Protein AF-A0A926YWN9-F1 (afdb_monomer_lite)

Secondary structure (DSSP, 8-state):
---SS-TTS--HHHHHHHHTTS-SS--S---EEHHHHHHHHHHHHHHHHTTS-GGG-----HHHHHHHHHHHHHTTSEEEE--SSSSPEEEE--SS----SHHHHHHHHHHHHHHHHHHHHHHHTT-TT-----------GGGHHHHHHHHHHHHHHHHHHH--TTS------------

Radius of gyration: 21.67 Å; chains: 1; bounding box: 48×51×51 Å

Sequence (179 aa):
GSPRWQARQLSARQRWEIEQKLPANLPDAQLIDSIQLRDLLEALHQWSQAKLPAAERVPLSDAVEEHIISRLLHSQTMLKIENAWGLPLFALLKASYAPQGLEERVFTSVEDTANYFRLMKEWANRSPHTMRIIEELDVPLERLEEAMNELDILVRSWANRYHQAGSKAMTIQMAFGEK

pLDDT: mean 85.1, std 10.62, range [46.97, 96.06]

Foldseek 3Di:
DPDLEDPPDDDPVRVVVVVVVDDPDAPPHHKDFPVRLVVVVQVVLVVVQVPDDPVPHDHDDPVNSVVVVVLCCQQVQKDWADDDPDTIIIGGHDPDRDRDDPVVVVVVVVVLVVVVVVLVVCVVVVPPPRDDDDDDDDDDPVCPVVVVVVVVVVVVVVCVVPDDPPDDDDDDDDDDDDD

Structure (mmCIF, N/CA/C/O backbone):
data_AF-A0A926YWN9-F1
#
_entry.id   AF-A0A926YWN9-F1
#
loop_
_atom_site.group_PDB
_atom_site.id
_atom_site.type_symbol
_atom_site.label_atom_id
_atom_site.label_alt_id
_atom_site.label_comp_id
_atom_site.label_asym_id
_atom_site.label_entity_id
_atom_site.label_seq_id
_atom_site.pdbx_PDB_ins_code
_atom_site.Cartn_x
_atom_site.Cartn_y
_atom_site.Cartn_z
_atom_site.occupancy
_atom_site.B_iso_or_equiv
_atom_site.auth_seq_id
_atom_site.auth_comp_id
_atom_site.auth_asym_id
_atom_site.auth_atom_id
_atom_site.pdbx_PDB_model_num
ATOM 1 N N . GLY A 1 1 ? 28.943 5.176 -5.578 1.00 46.97 1 GLY A N 1
ATOM 2 C CA . GLY A 1 1 ? 27.633 4.888 -6.179 1.00 46.97 1 GLY A CA 1
ATOM 3 C C . GLY A 1 1 ? 27.780 3.657 -7.030 1.00 46.97 1 GLY A C 1
ATOM 4 O O . GLY A 1 1 ? 28.652 3.647 -7.893 1.00 46.97 1 GLY A O 1
ATOM 5 N N . SER A 1 2 ? 27.018 2.612 -6.734 1.00 55.03 2 SER A N 1
ATOM 6 C CA . SER A 1 2 ? 26.979 1.415 -7.574 1.00 55.03 2 SER A CA 1
ATOM 7 C C . SER A 1 2 ? 26.353 1.770 -8.929 1.00 55.03 2 SER A C 1
ATOM 9 O O . SER A 1 2 ? 25.487 2.644 -8.988 1.00 55.03 2 SER A O 1
ATOM 11 N N . PRO A 1 3 ? 26.791 1.163 -10.043 1.00 59.72 3 PRO A N 1
ATOM 12 C CA . PRO A 1 3 ? 26.187 1.442 -11.338 1.00 59.72 3 PRO A CA 1
ATOM 13 C C . PRO A 1 3 ? 24.707 1.021 -11.339 1.00 59.72 3 PRO A C 1
ATOM 15 O O . PRO A 1 3 ? 24.382 -0.100 -10.953 1.00 59.72 3 PRO A O 1
ATOM 18 N N . ARG A 1 4 ? 23.819 1.893 -11.847 1.00 67.88 4 ARG A N 1
ATOM 19 C CA . ARG A 1 4 ? 22.385 1.602 -12.103 1.00 67.88 4 ARG A CA 1
ATOM 20 C C . ARG A 1 4 ? 22.160 0.535 -13.186 1.00 67.88 4 ARG 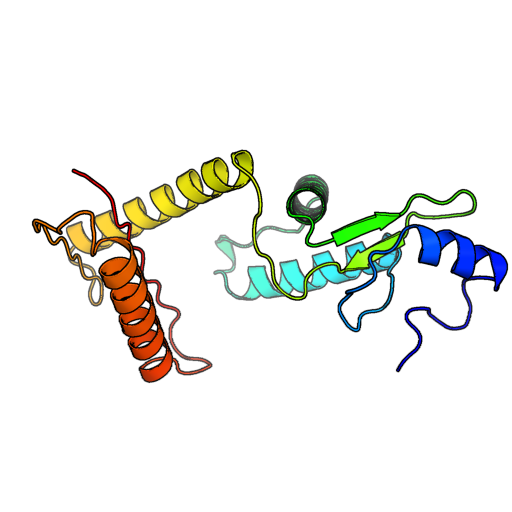A C 1
ATOM 22 O O . ARG A 1 4 ? 21.027 0.169 -13.487 1.00 67.88 4 ARG A O 1
ATOM 29 N N . TRP A 1 5 ? 23.252 0.060 -13.774 1.00 67.31 5 TRP A N 1
ATOM 30 C CA . TRP A 1 5 ? 23.324 -0.818 -14.926 1.00 67.31 5 TRP A CA 1
ATOM 31 C C . TRP A 1 5 ? 24.034 -2.108 -14.539 1.00 67.31 5 TRP A C 1
ATOM 33 O O . TRP A 1 5 ? 25.099 -2.063 -13.918 1.00 67.31 5 TRP A O 1
ATOM 43 N N . GLN A 1 6 ? 23.538 -3.250 -15.008 1.00 62.62 6 GLN A N 1
ATOM 44 C CA . GLN A 1 6 ? 24.372 -4.446 -15.049 1.00 62.62 6 GLN A CA 1
ATOM 45 C C . GLN A 1 6 ? 25.450 -4.276 -16.129 1.00 62.62 6 GLN A C 1
ATOM 47 O O . GLN A 1 6 ? 25.180 -3.820 -17.242 1.00 62.62 6 GLN A O 1
ATOM 52 N N . ALA A 1 7 ? 26.694 -4.636 -15.806 1.00 50.22 7 ALA A N 1
ATOM 53 C CA . ALA A 1 7 ? 27.898 -4.270 -16.562 1.00 50.22 7 ALA A CA 1
ATOM 54 C C . ALA A 1 7 ? 27.956 -4.750 -18.033 1.00 50.22 7 ALA A C 1
ATOM 56 O O . ALA A 1 7 ? 28.878 -4.365 -18.751 1.00 50.22 7 ALA A O 1
ATOM 57 N N . ARG A 1 8 ? 27.006 -5.573 -18.501 1.00 54.81 8 ARG A N 1
ATOM 58 C CA . ARG A 1 8 ? 27.064 -6.247 -19.811 1.00 54.81 8 ARG A CA 1
ATOM 59 C C . ARG A 1 8 ? 25.973 -5.888 -20.823 1.00 54.81 8 ARG A C 1
ATOM 61 O O . ARG A 1 8 ? 26.066 -6.373 -21.943 1.00 54.81 8 ARG A O 1
ATOM 68 N N . GLN A 1 9 ? 24.975 -5.068 -20.494 1.00 64.94 9 GLN A N 1
ATOM 69 C CA . GLN A 1 9 ? 23.787 -4.973 -21.362 1.00 64.94 9 GLN A CA 1
ATOM 70 C C . GLN A 1 9 ? 23.731 -3.757 -22.298 1.00 64.94 9 GLN A C 1
ATOM 72 O O . GLN A 1 9 ? 23.048 -3.827 -23.314 1.00 64.94 9 GLN A O 1
ATOM 77 N N . LEU A 1 10 ? 24.432 -2.651 -22.012 1.00 72.81 10 LEU A N 1
ATOM 78 C CA . LEU A 1 10 ? 24.242 -1.404 -22.770 1.00 72.81 10 LEU A CA 1
ATOM 79 C C . LEU A 1 10 ? 25.553 -0.677 -23.078 1.00 72.81 10 LEU A C 1
ATOM 81 O O . LEU A 1 10 ? 26.411 -0.503 -22.202 1.00 72.81 10 LEU A O 1
ATOM 85 N N . SER A 1 11 ? 25.667 -0.203 -24.320 1.00 81.88 11 SER A N 1
ATOM 86 C CA . SER A 1 11 ? 26.713 0.714 -24.785 1.00 81.88 11 SER A CA 1
ATOM 87 C C . SER A 1 11 ? 26.584 2.096 -24.134 1.00 81.88 11 SER A C 1
ATOM 89 O O . SER A 1 11 ? 25.520 2.466 -23.637 1.00 81.88 11 SER A O 1
ATOM 91 N N . ALA A 1 12 ? 27.655 2.896 -24.164 1.00 81.81 12 ALA A N 1
ATOM 92 C CA . ALA A 1 12 ? 27.654 4.247 -23.592 1.00 81.81 12 ALA A CA 1
ATOM 93 C C . ALA A 1 12 ? 26.542 5.142 -24.175 1.00 81.81 12 ALA A C 1
ATOM 95 O O . ALA A 1 12 ? 25.895 5.879 -23.437 1.00 81.81 12 ALA A O 1
ATOM 96 N N . ARG A 1 13 ? 26.268 5.019 -25.481 1.00 83.25 13 ARG A N 1
ATOM 97 C CA . ARG A 1 13 ? 25.189 5.754 -26.152 1.00 83.25 13 ARG A CA 1
ATOM 98 C C . ARG A 1 13 ? 23.808 5.348 -25.640 1.00 83.25 13 ARG A C 1
ATOM 100 O O . ARG A 1 13 ? 22.995 6.211 -25.343 1.00 83.25 13 ARG A O 1
ATOM 107 N N . GLN A 1 14 ? 23.556 4.048 -25.501 1.00 83.56 14 GLN A N 1
ATOM 108 C CA . GLN A 1 14 ? 22.268 3.553 -25.007 1.00 83.56 14 GLN A CA 1
ATOM 109 C C . GLN A 1 14 ? 22.020 3.970 -23.552 1.00 83.56 14 GLN A C 1
ATOM 111 O O . GLN A 1 14 ? 20.903 4.341 -23.209 1.00 83.56 14 GLN A O 1
ATOM 116 N N . ARG A 1 15 ? 23.065 3.962 -22.711 1.00 82.81 15 ARG A N 1
ATOM 117 C CA . ARG A 1 15 ? 22.970 4.464 -21.329 1.00 82.81 15 ARG A CA 1
ATOM 118 C C . ARG A 1 15 ? 22.586 5.935 -21.306 1.00 82.81 15 ARG A C 1
ATOM 120 O O . ARG A 1 15 ? 21.648 6.290 -20.606 1.00 82.81 15 ARG A O 1
ATOM 127 N N . TRP A 1 16 ? 23.253 6.750 -22.122 1.00 83.81 16 TRP A N 1
ATOM 128 C CA . TRP A 1 16 ? 22.944 8.172 -22.232 1.00 83.81 16 TRP A CA 1
ATOM 129 C C . TRP A 1 16 ? 21.490 8.410 -22.669 1.00 83.81 16 TRP A C 1
ATOM 131 O O . TRP A 1 16 ? 20.790 9.198 -22.043 1.00 83.81 16 TRP A O 1
ATOM 141 N N . GLU A 1 17 ? 20.995 7.690 -23.682 1.00 83.94 17 GLU A N 1
ATOM 142 C CA . GLU A 1 17 ? 19.609 7.844 -24.158 1.00 83.94 17 GLU A CA 1
ATOM 143 C C . GLU A 1 17 ? 18.557 7.473 -23.098 1.00 83.94 17 GLU A C 1
ATOM 145 O O . GLU A 1 17 ? 17.476 8.063 -23.068 1.00 83.94 17 GLU A O 1
ATOM 150 N N . ILE A 1 18 ? 18.855 6.522 -22.211 1.00 85.19 18 ILE A N 1
ATOM 151 C CA . ILE A 1 18 ? 17.959 6.163 -21.105 1.00 85.19 18 ILE A CA 1
ATOM 152 C C . ILE A 1 18 ? 18.096 7.144 -19.936 1.00 85.19 18 ILE A C 1
ATOM 154 O O . ILE A 1 18 ? 17.084 7.526 -19.357 1.00 85.19 18 ILE A O 1
ATOM 158 N N . GLU A 1 19 ? 19.311 7.588 -19.606 1.00 84.06 19 GLU A N 1
ATOM 159 C CA . GLU A 1 19 ? 19.555 8.591 -18.559 1.00 84.06 19 GLU A CA 1
ATOM 160 C C . GLU A 1 19 ? 18.796 9.896 -18.835 1.00 84.06 19 GLU A C 1
ATOM 162 O O . GLU A 1 19 ? 18.261 10.489 -17.906 1.00 84.06 19 GLU A O 1
ATOM 167 N N . GLN A 1 20 ? 18.640 10.285 -20.105 1.00 85.19 20 GLN A N 1
ATOM 168 C CA . GLN A 1 20 ? 17.812 11.435 -20.504 1.00 85.19 20 GLN A CA 1
ATOM 169 C C . GLN A 1 20 ? 16.312 11.261 -20.202 1.00 85.19 20 GLN A C 1
ATOM 171 O O . GLN A 1 20 ? 15.590 12.249 -20.087 1.00 85.19 20 GLN A O 1
ATOM 176 N N . LYS A 1 21 ? 15.818 10.022 -20.089 1.00 84.38 21 LYS A N 1
ATOM 177 C CA . LYS A 1 21 ? 14.410 9.714 -19.777 1.00 84.38 21 LYS A CA 1
ATOM 178 C C . LYS A 1 21 ? 14.157 9.555 -18.276 1.00 84.38 21 LYS A C 1
ATOM 180 O O . LYS A 1 21 ? 13.007 9.416 -17.864 1.00 84.38 21 LYS A O 1
ATOM 185 N N . LEU A 1 22 ? 15.215 9.521 -17.468 1.00 85.56 22 LEU A N 1
ATOM 186 C CA . LEU A 1 22 ? 15.141 9.277 -16.035 1.00 85.56 22 LEU A CA 1
ATOM 187 C C . LEU A 1 22 ? 15.029 10.597 -15.247 1.00 85.56 22 LEU A C 1
ATOM 189 O O . LEU A 1 22 ? 15.717 11.566 -15.565 1.00 85.56 22 LEU A O 1
ATOM 193 N N . PRO A 1 23 ? 14.209 10.650 -14.182 1.00 84.38 23 PRO A N 1
ATOM 194 C CA . PRO A 1 23 ? 14.212 11.777 -13.253 1.00 84.38 23 PRO A CA 1
ATOM 195 C C . PRO A 1 23 ? 15.554 11.922 -12.519 1.00 84.38 23 PRO A C 1
ATOM 197 O O . PRO A 1 23 ? 16.270 10.946 -12.307 1.00 84.38 23 PRO A O 1
ATOM 200 N N . ALA A 1 24 ? 15.862 13.133 -12.046 1.00 76.31 24 ALA A N 1
ATOM 201 C CA . ALA A 1 24 ? 17.115 13.418 -11.338 1.00 76.31 24 ALA A CA 1
ATOM 202 C C . ALA A 1 24 ? 17.221 12.738 -9.954 1.00 76.31 24 ALA A C 1
ATOM 204 O O . ALA A 1 24 ? 18.306 12.325 -9.549 1.00 76.31 24 ALA A O 1
ATOM 205 N N . ASN A 1 25 ? 16.099 12.596 -9.237 1.00 81.12 25 ASN A N 1
ATOM 206 C CA . ASN A 1 25 ? 16.053 12.035 -7.885 1.00 81.12 25 ASN A CA 1
ATOM 207 C C . ASN A 1 25 ? 15.453 10.632 -7.915 1.00 81.12 25 ASN A C 1
ATOM 209 O O . ASN A 1 25 ? 14.238 10.467 -7.838 1.00 81.12 25 ASN A O 1
ATOM 213 N N . LEU A 1 26 ? 16.317 9.626 -8.029 1.00 83.44 26 LEU A N 1
ATOM 214 C CA . LEU A 1 26 ? 15.912 8.226 -8.080 1.00 83.44 26 LEU A CA 1
ATOM 215 C C . LEU A 1 26 ? 16.510 7.427 -6.920 1.00 83.44 26 LEU A C 1
ATOM 217 O O . LEU A 1 26 ? 17.697 7.614 -6.626 1.00 83.44 26 LEU A O 1
ATOM 221 N N . PRO A 1 27 ? 15.753 6.476 -6.343 1.00 85.62 27 PRO A N 1
ATOM 222 C CA . PRO A 1 27 ? 16.270 5.482 -5.408 1.00 85.62 27 PRO A CA 1
ATOM 223 C C . PRO A 1 27 ? 17.541 4.791 -5.920 1.00 85.62 27 PRO A C 1
ATOM 225 O O . PRO A 1 27 ? 17.755 4.679 -7.135 1.00 85.62 27 PRO A O 1
ATOM 228 N N . ASP A 1 28 ? 18.376 4.314 -4.994 1.00 85.50 28 ASP A N 1
ATOM 229 C CA . ASP A 1 28 ? 19.564 3.515 -5.315 1.00 85.50 28 ASP A CA 1
ATOM 230 C C . ASP A 1 28 ? 19.144 2.090 -5.702 1.00 85.50 28 ASP A C 1
ATOM 232 O O . ASP A 1 28 ? 19.140 1.164 -4.894 1.00 85.50 28 ASP A O 1
ATOM 236 N N . ALA A 1 29 ? 18.685 1.953 -6.944 1.00 86.62 29 ALA A N 1
ATOM 237 C CA . ALA A 1 29 ? 18.203 0.715 -7.531 1.00 86.62 29 ALA A CA 1
ATOM 238 C C . ALA A 1 29 ? 18.691 0.590 -8.978 1.00 86.62 29 ALA A C 1
ATOM 240 O O . ALA A 1 29 ? 18.887 1.588 -9.685 1.00 86.62 29 ALA A O 1
ATOM 241 N N . GLN A 1 30 ? 18.882 -0.654 -9.414 1.00 89.19 30 GLN A N 1
ATOM 242 C CA . GLN A 1 30 ? 19.199 -0.968 -10.802 1.00 89.19 30 GLN A CA 1
ATOM 243 C C . GLN A 1 30 ? 17.939 -0.913 -11.664 1.00 89.19 30 GLN A C 1
ATOM 245 O O . GLN A 1 30 ? 16.835 -1.185 -11.192 1.00 89.19 30 GLN A O 1
ATOM 250 N N . LEU A 1 31 ? 18.125 -0.582 -12.939 1.00 89.25 31 LEU A N 1
ATOM 251 C CA . LEU A 1 31 ? 17.111 -0.840 -13.955 1.00 89.25 31 LEU A CA 1
ATOM 252 C C . LEU A 1 31 ? 16.989 -2.346 -14.156 1.00 89.25 31 LEU A C 1
ATOM 254 O O . LEU A 1 31 ? 18.005 -3.042 -14.215 1.00 89.25 31 LEU A O 1
ATOM 258 N N . ILE A 1 32 ? 15.756 -2.816 -14.288 1.00 90.81 32 ILE A N 1
ATOM 259 C CA . ILE A 1 32 ? 15.459 -4.227 -14.526 1.00 90.81 32 ILE A CA 1
ATOM 260 C C . ILE A 1 32 ? 14.705 -4.393 -15.841 1.00 90.81 32 ILE A C 1
ATOM 262 O O . ILE A 1 32 ? 13.966 -3.499 -16.251 1.00 90.81 32 ILE A O 1
ATOM 266 N N . ASP A 1 33 ? 14.905 -5.512 -16.525 1.00 90.94 33 ASP A N 1
ATOM 267 C CA . ASP A 1 33 ? 14.110 -5.863 -17.704 1.00 90.94 33 ASP A CA 1
ATOM 268 C C . ASP A 1 33 ? 12.786 -6.549 -17.320 1.00 90.94 33 ASP A C 1
ATOM 270 O O . ASP A 1 33 ? 12.454 -6.722 -16.146 1.00 90.94 33 ASP A O 1
ATOM 274 N N . SER A 1 34 ? 11.992 -6.918 -18.328 1.00 89.31 34 SER A N 1
ATOM 275 C CA . SER A 1 34 ? 10.68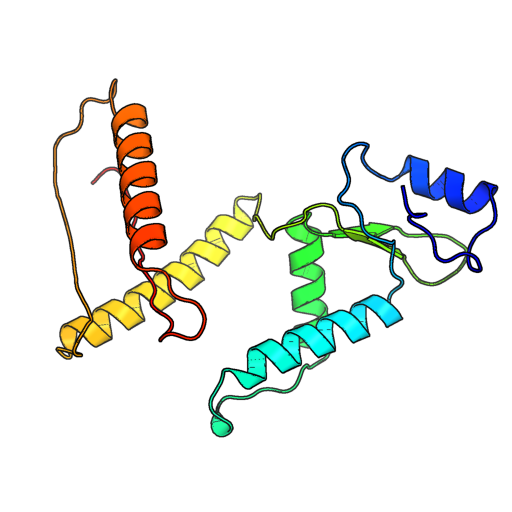3 -7.552 -18.115 1.00 89.31 34 SER A CA 1
ATOM 276 C C . SER A 1 34 ? 10.772 -8.926 -17.444 1.00 89.31 34 SER A C 1
ATOM 278 O O . SER A 1 34 ? 9.855 -9.301 -16.721 1.00 89.31 34 SER A O 1
ATOM 280 N N . ILE A 1 35 ? 11.859 -9.670 -17.671 1.00 90.44 35 ILE A N 1
ATOM 281 C CA . ILE A 1 35 ? 12.055 -11.002 -17.085 1.00 90.44 35 ILE A CA 1
ATOM 282 C C . ILE A 1 35 ? 12.373 -10.837 -15.600 1.00 90.44 35 ILE A C 1
ATOM 284 O O . ILE A 1 35 ? 11.707 -11.413 -14.749 1.00 90.44 35 ILE A O 1
ATOM 288 N N . GLN A 1 36 ? 13.320 -9.955 -15.286 1.00 92.62 36 GLN A N 1
ATOM 289 C CA . GLN A 1 36 ? 13.691 -9.635 -13.909 1.00 92.62 36 GLN A CA 1
ATOM 290 C C . GLN A 1 36 ? 12.525 -9.036 -13.108 1.00 92.62 36 GLN A C 1
ATOM 292 O O . GLN A 1 36 ? 12.389 -9.311 -11.916 1.00 92.62 36 GLN A O 1
ATOM 297 N N . LEU A 1 37 ? 11.672 -8.226 -13.748 1.00 93.69 37 LEU A N 1
ATOM 298 C CA . LEU A 1 37 ? 10.454 -7.719 -13.119 1.00 93.69 37 LEU A CA 1
ATOM 299 C C . LEU A 1 37 ? 9.493 -8.860 -12.773 1.00 93.69 37 LEU A C 1
ATOM 301 O O . LEU A 1 37 ? 8.985 -8.891 -11.656 1.00 93.69 37 LEU A O 1
ATOM 305 N N . ARG A 1 38 ? 9.268 -9.803 -13.693 1.00 93.19 38 ARG A N 1
ATOM 306 C CA . ARG A 1 38 ? 8.411 -10.968 -13.442 1.00 93.19 38 ARG A CA 1
ATOM 307 C C . ARG A 1 38 ? 8.915 -11.799 -12.265 1.00 93.19 38 ARG A C 1
ATOM 309 O O . ARG A 1 38 ? 8.131 -12.079 -11.362 1.00 93.19 38 ARG A O 1
ATOM 316 N N . ASP A 1 39 ? 10.210 -12.104 -12.225 1.00 94.31 39 ASP A N 1
ATOM 317 C CA . ASP A 1 39 ? 10.821 -12.862 -11.124 1.00 94.31 39 ASP A CA 1
ATOM 318 C C . ASP A 1 39 ? 10.611 -12.160 -9.769 1.00 94.31 39 ASP A C 1
ATOM 320 O O . ASP A 1 39 ? 10.307 -12.793 -8.754 1.00 94.31 39 ASP A O 1
ATOM 324 N N . LEU A 1 40 ? 10.728 -10.826 -9.747 1.00 94.50 40 LEU A N 1
ATOM 325 C CA . LEU A 1 40 ? 10.481 -10.025 -8.550 1.00 94.50 40 LEU A CA 1
ATOM 326 C C . LEU A 1 40 ? 9.007 -10.073 -8.122 1.00 94.50 40 LEU A C 1
ATOM 328 O O . LEU A 1 40 ? 8.721 -10.227 -6.933 1.00 94.50 40 LEU A O 1
ATOM 332 N N . LEU A 1 41 ? 8.074 -9.940 -9.067 1.00 94.31 41 LEU A N 1
ATOM 333 C CA . LEU A 1 41 ? 6.639 -10.017 -8.788 1.00 94.31 41 LEU A CA 1
ATOM 334 C C . LEU A 1 41 ? 6.245 -11.394 -8.261 1.00 94.31 41 LEU A C 1
ATOM 336 O O . LEU A 1 41 ? 5.478 -11.480 -7.303 1.00 94.31 41 LEU A O 1
ATOM 340 N N . GLU A 1 42 ? 6.807 -12.457 -8.830 1.00 94.56 42 GLU A N 1
ATOM 341 C CA . GLU A 1 42 ? 6.572 -13.817 -8.369 1.00 94.56 42 GLU A CA 1
ATOM 342 C C . GLU A 1 42 ? 7.073 -14.014 -6.934 1.00 94.56 42 GLU A C 1
ATOM 344 O O . GLU A 1 42 ? 6.318 -14.488 -6.082 1.00 94.56 42 GLU A O 1
ATOM 349 N N . ALA A 1 43 ? 8.295 -13.571 -6.623 1.00 94.81 43 ALA A N 1
ATOM 350 C CA . ALA A 1 43 ? 8.841 -13.645 -5.269 1.00 94.81 43 ALA A CA 1
ATOM 351 C C . ALA A 1 43 ? 7.987 -12.862 -4.252 1.00 94.81 43 ALA A C 1
ATOM 353 O O . ALA A 1 43 ? 7.643 -13.382 -3.186 1.00 94.81 43 ALA A O 1
ATOM 354 N N . LEU A 1 44 ? 7.592 -11.628 -4.590 1.00 92.50 44 LEU A N 1
ATOM 355 C CA . LEU A 1 44 ? 6.739 -10.793 -3.739 1.00 92.50 44 LEU A CA 1
ATOM 356 C C . LEU A 1 44 ? 5.355 -11.418 -3.527 1.00 92.50 44 LEU A C 1
ATOM 358 O O . LEU A 1 44 ? 4.847 -11.430 -2.400 1.00 92.50 44 LEU A O 1
ATOM 362 N N . HIS A 1 45 ? 4.755 -11.965 -4.586 1.00 92.38 45 HIS A N 1
ATOM 363 C CA . HIS A 1 45 ? 3.467 -12.648 -4.506 1.00 92.38 45 HIS A CA 1
ATOM 364 C C . HIS A 1 45 ? 3.563 -13.891 -3.627 1.00 92.38 45 HIS A C 1
ATOM 366 O O . HIS A 1 45 ? 2.761 -14.045 -2.710 1.00 92.38 45 HIS A O 1
ATOM 372 N N . GLN A 1 46 ? 4.578 -14.736 -3.820 1.00 92.88 46 GLN A N 1
ATOM 373 C CA . GLN A 1 46 ? 4.804 -15.919 -2.985 1.00 92.88 46 GLN A CA 1
ATOM 374 C C . GLN A 1 46 ? 4.944 -15.552 -1.500 1.00 92.88 46 GLN A C 1
ATOM 376 O O . GLN A 1 46 ? 4.321 -16.189 -0.647 1.00 92.88 46 GLN A O 1
ATOM 381 N N . TRP A 1 47 ? 5.694 -14.495 -1.171 1.00 93.00 47 TRP A N 1
ATOM 382 C CA . TRP A 1 47 ? 5.811 -14.008 0.209 1.00 93.00 47 TRP A CA 1
ATOM 383 C C . TRP A 1 47 ? 4.495 -13.477 0.773 1.00 93.00 47 TRP A C 1
ATOM 385 O O . TRP A 1 47 ? 4.216 -13.664 1.959 1.00 93.00 47 TRP A O 1
ATOM 395 N N . SER A 1 48 ? 3.681 -12.823 -0.056 1.00 89.50 48 SER A N 1
ATOM 396 C CA . SER A 1 48 ? 2.340 -12.380 0.325 1.00 89.50 48 SER A CA 1
ATOM 397 C C . SER A 1 48 ? 1.426 -13.577 0.623 1.00 89.50 48 SER A C 1
ATOM 399 O O . SER A 1 48 ? 0.852 -13.666 1.708 1.00 89.50 48 SER A O 1
ATOM 401 N N . GLN A 1 49 ? 1.381 -14.563 -0.280 1.00 91.94 49 GLN A N 1
ATOM 402 C CA . GLN A 1 49 ? 0.560 -15.773 -0.153 1.00 91.94 49 GLN A CA 1
ATOM 403 C C . GLN A 1 49 ? 0.982 -16.662 1.024 1.00 91.94 49 GLN A C 1
ATOM 405 O O . GLN A 1 49 ? 0.142 -17.310 1.649 1.00 91.94 49 GLN A O 1
ATOM 410 N N . ALA A 1 50 ? 2.270 -16.680 1.381 1.00 91.31 50 ALA A N 1
ATOM 411 C CA . ALA A 1 50 ? 2.772 -17.441 2.524 1.00 91.31 50 ALA A CA 1
ATOM 412 C C . ALA A 1 50 ? 2.137 -17.013 3.862 1.00 91.31 50 ALA A C 1
ATOM 414 O O . ALA A 1 50 ? 2.074 -17.820 4.790 1.00 91.31 50 ALA A O 1
ATOM 415 N N . LYS A 1 51 ? 1.630 -15.775 3.950 1.00 89.38 51 LYS A N 1
ATOM 416 C CA . LYS A 1 51 ? 0.943 -15.240 5.136 1.00 89.38 51 LYS A CA 1
ATOM 417 C C . LYS A 1 51 ? -0.513 -15.700 5.253 1.00 89.38 51 LYS A C 1
ATOM 419 O O . LYS A 1 51 ? -1.102 -15.540 6.318 1.00 89.38 51 LYS A O 1
ATOM 424 N N . LEU A 1 52 ? -1.086 -16.260 4.186 1.00 85.56 52 LEU A N 1
ATOM 425 C CA . LEU A 1 52 ? -2.475 -16.711 4.138 1.00 85.56 52 LEU A CA 1
ATOM 426 C C . LEU A 1 52 ? -2.600 -18.215 4.456 1.00 85.56 52 LEU A C 1
ATOM 428 O O . LEU A 1 52 ? -1.668 -18.992 4.172 1.00 85.56 52 LEU A O 1
ATOM 432 N N . PRO A 1 53 ? -3.749 -18.660 5.006 1.00 92.19 53 PRO A N 1
ATOM 433 C CA . PRO A 1 53 ? -4.099 -20.076 5.104 1.00 92.19 53 PRO A CA 1
ATOM 434 C C . PRO A 1 53 ? -4.064 -20.760 3.734 1.00 92.19 53 PRO A C 1
ATOM 436 O O . PRO A 1 53 ? -4.421 -20.157 2.728 1.00 92.19 53 PRO A O 1
ATOM 439 N N . ALA A 1 54 ? -3.683 -22.040 3.679 1.00 87.94 54 ALA A N 1
ATOM 440 C CA . ALA A 1 54 ? -3.484 -22.754 2.411 1.00 87.94 54 ALA A CA 1
ATOM 441 C C . ALA A 1 54 ? -4.717 -22.753 1.486 1.00 87.94 54 ALA A C 1
ATOM 443 O O . ALA A 1 54 ? -4.557 -22.699 0.273 1.00 87.94 54 ALA A O 1
ATOM 444 N N . ALA A 1 55 ? -5.925 -22.775 2.057 1.00 87.38 55 ALA A N 1
ATOM 445 C CA . ALA A 1 55 ? -7.181 -22.750 1.307 1.00 87.38 55 ALA A CA 1
ATOM 446 C C . ALA A 1 55 ? -7.493 -21.389 0.652 1.00 87.38 55 ALA A C 1
ATOM 448 O O . ALA A 1 55 ? -8.307 -21.332 -0.262 1.00 87.38 55 ALA A O 1
ATOM 449 N N . GLU A 1 56 ? -6.858 -20.310 1.113 1.00 85.56 56 GLU A N 1
ATOM 450 C CA . GLU A 1 56 ? -7.067 -18.940 0.621 1.00 85.56 56 GLU A CA 1
ATOM 451 C C . GLU A 1 56 ? -5.960 -18.493 -0.343 1.00 85.56 56 GLU A C 1
ATOM 453 O O . GLU A 1 56 ? -6.015 -17.393 -0.890 1.00 85.56 56 GLU A O 1
ATOM 458 N N . ARG A 1 57 ? -4.940 -19.336 -0.559 1.00 88.19 57 ARG A N 1
ATOM 459 C CA . ARG A 1 57 ? -3.820 -19.001 -1.434 1.00 88.19 57 ARG A CA 1
ATOM 460 C C . ARG A 1 57 ? -4.226 -19.080 -2.894 1.00 88.19 57 ARG A C 1
ATOM 462 O O . ARG A 1 57 ? -4.794 -20.077 -3.336 1.00 88.19 57 ARG A O 1
ATOM 469 N N . VAL A 1 58 ? -3.838 -18.067 -3.655 1.00 89.12 58 VAL A N 1
ATOM 470 C CA . VAL A 1 58 ? -4.040 -18.008 -5.103 1.00 89.12 58 VAL A CA 1
ATOM 471 C C . VAL A 1 58 ? -2.697 -17.940 -5.830 1.00 89.12 58 VAL A C 1
ATOM 473 O O . VAL A 1 58 ? -1.797 -17.216 -5.391 1.00 89.12 58 VAL A O 1
ATOM 476 N N . PRO A 1 59 ? -2.518 -18.687 -6.934 1.00 88.81 59 PRO A N 1
ATOM 477 C CA . PRO A 1 59 ? -1.315 -18.576 -7.750 1.00 88.81 59 PRO A CA 1
ATOM 478 C C . PRO A 1 59 ? -1.237 -17.194 -8.410 1.00 88.81 59 PRO A C 1
ATOM 480 O O . PRO A 1 59 ? -2.258 -16.530 -8.608 1.00 88.81 59 PRO A O 1
ATOM 483 N N . LEU A 1 60 ? -0.024 -16.763 -8.761 1.00 91.44 60 LEU A N 1
ATOM 484 C CA . LEU A 1 60 ? 0.146 -15.581 -9.601 1.00 91.44 60 LEU A CA 1
ATOM 485 C C . LEU A 1 60 ? -0.316 -15.948 -11.014 1.00 91.44 60 LEU A C 1
ATOM 487 O O . LEU A 1 60 ? 0.283 -16.803 -11.658 1.00 91.44 60 LEU A O 1
ATOM 491 N N . SER A 1 61 ? -1.420 -15.355 -11.457 1.00 90.62 61 SER A N 1
ATOM 492 C CA . SER A 1 61 ? -1.909 -15.501 -12.832 1.00 90.62 61 SER A CA 1
ATOM 493 C C . SER A 1 61 ? -1.465 -14.312 -13.676 1.00 90.62 61 SER A C 1
ATOM 495 O O . SER A 1 61 ? -1.225 -13.237 -13.124 1.00 90.62 61 SER A O 1
ATOM 497 N N . ASP A 1 62 ? -1.447 -14.473 -15.000 1.00 86.94 62 ASP A N 1
ATOM 498 C CA . ASP A 1 62 ? -1.090 -13.396 -15.935 1.00 86.94 62 ASP A CA 1
ATOM 499 C C . ASP A 1 62 ? -1.934 -12.130 -15.704 1.00 86.94 62 ASP A C 1
ATOM 501 O O . ASP A 1 62 ? -1.407 -11.024 -15.668 1.00 86.94 62 ASP A O 1
ATOM 505 N N . ALA A 1 63 ? -3.237 -12.285 -15.440 1.00 82.44 63 ALA A N 1
ATOM 506 C CA . ALA A 1 63 ? -4.128 -11.158 -15.159 1.00 82.44 63 ALA A CA 1
ATOM 507 C C . ALA A 1 63 ? -3.757 -10.412 -13.864 1.00 82.44 63 ALA A C 1
ATOM 509 O O . ALA A 1 63 ? -3.875 -9.190 -13.786 1.00 82.44 63 ALA A O 1
ATOM 510 N N . VAL A 1 64 ? -3.304 -11.138 -12.836 1.00 84.06 64 VAL A N 1
ATOM 511 C CA . VAL A 1 64 ? -2.843 -10.534 -11.577 1.00 84.06 64 VAL A CA 1
ATOM 512 C C . VAL A 1 64 ? -1.486 -9.859 -11.779 1.00 84.06 64 VAL A C 1
ATOM 514 O O . VAL A 1 64 ? -1.283 -8.760 -11.269 1.00 84.06 64 VAL A O 1
ATOM 517 N N . GLU A 1 65 ? -0.582 -10.468 -12.547 1.00 90.94 65 GLU A N 1
ATOM 518 C CA . GLU A 1 65 ? 0.707 -9.874 -12.917 1.00 90.94 65 GLU A CA 1
ATOM 519 C C . GLU A 1 65 ? 0.505 -8.549 -13.669 1.00 90.94 65 GLU A C 1
ATOM 521 O O . GLU A 1 65 ? 1.016 -7.512 -13.241 1.00 90.94 65 GLU A O 1
ATOM 526 N N . GLU A 1 66 ? -0.309 -8.551 -14.729 1.00 87.94 66 GLU A N 1
ATOM 527 C CA . GLU A 1 66 ? -0.653 -7.347 -15.493 1.00 87.94 66 GLU A CA 1
ATOM 528 C C . GLU A 1 66 ? -1.290 -6.273 -14.609 1.00 87.94 66 GLU A C 1
ATOM 530 O O . GLU A 1 66 ? -0.934 -5.093 -14.703 1.00 87.94 66 GLU A O 1
ATOM 535 N N . HIS A 1 67 ? -2.191 -6.675 -13.709 1.00 84.00 67 HIS A N 1
ATOM 536 C CA . HIS A 1 67 ? -2.818 -5.759 -12.768 1.00 84.00 67 HIS A CA 1
ATOM 537 C C . HIS A 1 67 ? -1.789 -5.103 -11.838 1.00 84.00 67 HIS A C 1
ATOM 539 O O . HIS A 1 67 ? -1.787 -3.879 -11.696 1.00 84.00 67 HIS A O 1
ATOM 545 N N . ILE A 1 68 ? -0.872 -5.875 -11.247 1.00 88.31 68 ILE A N 1
ATOM 546 C CA . ILE A 1 68 ? 0.181 -5.334 -10.376 1.00 88.31 68 ILE A CA 1
ATOM 547 C C . ILE A 1 68 ? 1.079 -4.364 -11.155 1.00 88.31 68 ILE A C 1
ATOM 549 O O . ILE A 1 68 ? 1.350 -3.260 -10.676 1.00 88.31 68 ILE A O 1
ATOM 553 N N . ILE A 1 69 ? 1.506 -4.732 -12.368 1.00 91.00 69 ILE A N 1
ATOM 554 C CA . ILE A 1 69 ? 2.350 -3.876 -13.215 1.00 91.00 69 ILE A CA 1
ATOM 555 C C . ILE A 1 69 ? 1.633 -2.562 -13.531 1.00 91.00 69 ILE A C 1
ATOM 557 O O . ILE A 1 69 ? 2.216 -1.491 -13.351 1.00 91.00 69 ILE A O 1
ATOM 561 N N . SER A 1 70 ? 0.363 -2.622 -13.945 1.00 85.75 70 SER A N 1
ATOM 562 C CA . SER A 1 70 ? -0.447 -1.430 -14.207 1.00 85.75 70 SER A CA 1
ATOM 563 C C . SER A 1 70 ? -0.490 -0.509 -12.985 1.00 85.75 70 SER A C 1
ATOM 565 O O . SER A 1 70 ? -0.226 0.687 -13.110 1.00 85.75 70 SER A O 1
ATOM 567 N N . ARG A 1 71 ? -0.708 -1.056 -11.784 1.00 82.19 71 ARG A N 1
ATOM 568 C CA . ARG A 1 71 ? -0.750 -0.277 -10.536 1.00 82.19 71 ARG A CA 1
ATOM 569 C C . ARG A 1 71 ? 0.586 0.389 -10.205 1.00 82.19 71 ARG A C 1
ATOM 571 O O . ARG A 1 71 ? 0.617 1.560 -9.823 1.00 82.19 71 ARG A O 1
ATOM 578 N N . LEU A 1 72 ? 1.703 -0.314 -10.375 1.00 89.06 72 LEU A N 1
ATOM 579 C CA . LEU A 1 72 ? 3.035 0.246 -10.114 1.00 89.06 72 LEU A CA 1
ATOM 580 C C . LEU A 1 72 ? 3.396 1.379 -11.086 1.00 89.06 72 LEU A C 1
ATOM 582 O O . LEU A 1 72 ? 4.043 2.346 -10.677 1.00 89.06 72 LEU A O 1
ATOM 586 N N . LEU A 1 73 ? 2.957 1.278 -12.343 1.00 87.56 73 LEU A N 1
ATOM 587 C CA . LEU A 1 73 ? 3.139 2.323 -13.352 1.00 87.56 73 LEU A CA 1
ATOM 588 C C . LEU A 1 73 ? 2.233 3.535 -13.093 1.00 87.56 73 LEU A C 1
ATOM 590 O O . LEU A 1 73 ? 2.712 4.667 -13.106 1.00 87.56 73 LEU A O 1
ATOM 594 N N . HIS A 1 74 ? 0.946 3.310 -12.812 1.00 80.31 74 HIS A N 1
ATOM 595 C CA . HIS A 1 74 ? -0.026 4.386 -12.580 1.00 80.31 74 HIS A CA 1
ATOM 596 C C . HIS A 1 74 ? 0.302 5.199 -11.318 1.00 80.31 74 HIS A C 1
ATOM 598 O O . HIS A 1 74 ? 0.299 6.427 -11.369 1.00 80.31 74 HIS A O 1
ATOM 604 N N . SER A 1 75 ? 0.696 4.534 -10.226 1.00 74.81 75 SER A N 1
ATOM 605 C CA . SER A 1 75 ? 1.144 5.186 -8.977 1.00 74.81 75 SER A CA 1
ATOM 606 C C . SER A 1 75 ? 2.476 5.940 -9.107 1.00 74.81 75 SER A C 1
ATOM 608 O O . SER A 1 75 ? 2.944 6.580 -8.153 1.00 74.81 75 SER A O 1
ATOM 610 N N . GLN A 1 76 ? 3.134 5.828 -10.268 1.00 85.62 76 GLN A N 1
ATOM 611 C CA . GLN A 1 76 ? 4.496 6.300 -10.501 1.00 85.62 76 GLN A CA 1
ATOM 612 C C . GLN A 1 76 ? 5.479 5.755 -9.456 1.00 85.62 76 GLN A C 1
ATOM 614 O O . GLN A 1 76 ? 6.446 6.420 -9.086 1.00 85.62 76 GLN A O 1
ATOM 619 N N . THR A 1 77 ? 5.220 4.553 -8.939 1.00 88.06 77 THR A N 1
ATOM 620 C CA . THR A 1 77 ? 6.207 3.817 -8.141 1.00 88.06 77 THR A CA 1
ATOM 621 C C . THR A 1 77 ? 7.315 3.308 -9.061 1.00 88.06 77 THR A C 1
ATOM 623 O O . THR A 1 77 ? 8.487 3.290 -8.683 1.00 88.06 77 THR A O 1
ATOM 626 N N . MET A 1 78 ? 6.954 2.972 -10.301 1.00 91.50 78 MET A N 1
ATOM 627 C CA . MET A 1 78 ? 7.843 2.487 -11.346 1.00 91.50 78 MET A CA 1
ATOM 628 C C . MET A 1 78 ? 7.610 3.244 -12.660 1.00 91.50 78 MET A C 1
ATOM 630 O O . MET A 1 78 ? 6.503 3.701 -12.934 1.00 91.50 78 MET A O 1
ATOM 634 N N . LEU A 1 79 ? 8.644 3.343 -13.495 1.00 91.50 79 LEU A N 1
ATOM 635 C CA . LEU A 1 79 ? 8.577 3.866 -14.859 1.00 91.50 79 LEU A CA 1
ATOM 636 C C . LEU A 1 79 ? 8.950 2.775 -15.855 1.00 91.50 79 LEU A C 1
ATOM 638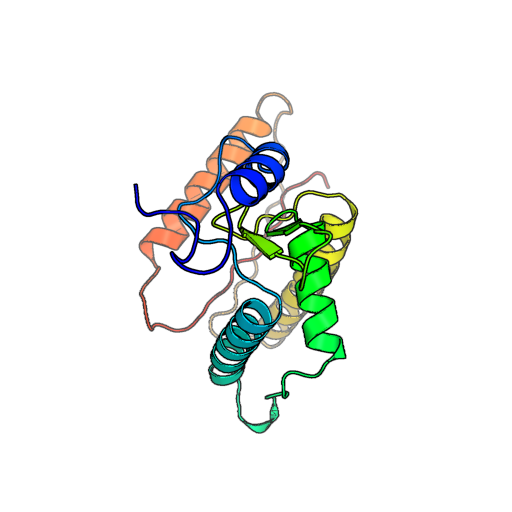 O O . LEU A 1 79 ? 10.000 2.153 -15.709 1.00 91.50 79 LEU A O 1
ATOM 642 N N . LYS A 1 80 ? 8.136 2.600 -16.898 1.00 93.50 80 LYS A N 1
ATOM 643 C CA . LYS A 1 80 ? 8.487 1.789 -18.066 1.00 93.50 80 LYS A CA 1
ATOM 644 C C . LYS A 1 80 ? 9.235 2.647 -19.084 1.00 93.50 80 LYS A C 1
ATOM 646 O O . LYS A 1 80 ? 8.761 3.710 -19.478 1.00 93.50 80 LYS A O 1
ATOM 651 N N . ILE A 1 81 ? 10.386 2.167 -19.532 1.00 90.38 81 ILE A N 1
ATOM 652 C CA . ILE A 1 81 ? 11.251 2.822 -20.509 1.00 90.38 81 ILE A CA 1
ATOM 653 C C . ILE A 1 81 ? 11.276 1.969 -21.771 1.00 90.38 81 ILE A C 1
ATOM 655 O O . ILE A 1 81 ? 11.981 0.959 -21.859 1.00 90.38 81 ILE A O 1
ATOM 659 N N . GLU A 1 82 ? 10.516 2.416 -22.766 1.00 87.69 82 GLU A N 1
ATOM 660 C CA . GLU A 1 82 ? 10.551 1.832 -24.102 1.00 87.69 82 GLU A CA 1
ATOM 661 C C . GLU A 1 82 ? 11.887 2.150 -24.787 1.00 87.69 82 GLU A C 1
ATOM 663 O O . GLU A 1 82 ? 12.411 3.276 -24.716 1.00 87.69 82 GLU A O 1
ATOM 668 N N . ASN A 1 83 ? 12.441 1.146 -25.461 1.00 81.75 83 ASN A N 1
ATOM 669 C CA . ASN A 1 83 ? 13.689 1.244 -26.205 1.00 81.75 83 ASN A CA 1
ATOM 670 C C . ASN A 1 83 ? 13.592 0.467 -27.527 1.00 81.75 83 ASN A C 1
ATOM 672 O O . ASN A 1 83 ? 12.743 -0.402 -27.687 1.00 81.75 83 ASN A O 1
ATOM 676 N N . ALA A 1 84 ? 14.451 0.808 -28.488 1.00 79.94 84 ALA A N 1
ATOM 677 C CA . ALA A 1 84 ? 14.383 0.267 -29.847 1.00 79.94 84 ALA A CA 1
ATOM 678 C C . ALA A 1 84 ? 15.182 -1.036 -30.046 1.00 79.94 84 ALA A C 1
ATOM 680 O O . ALA A 1 84 ? 15.281 -1.515 -31.173 1.00 79.94 84 ALA A O 1
ATOM 681 N N . TRP A 1 85 ? 15.800 -1.587 -28.995 1.00 79.88 85 TRP A N 1
ATOM 682 C CA . TRP A 1 85 ? 16.816 -2.641 -29.139 1.00 79.88 85 TRP A CA 1
ATOM 683 C C . TRP A 1 85 ? 16.567 -3.878 -28.275 1.00 79.88 85 TRP A C 1
ATOM 685 O O . TRP A 1 85 ? 17.442 -4.739 -28.200 1.00 79.88 85 TRP A O 1
ATOM 695 N N . GLY A 1 86 ? 15.411 -3.992 -27.622 1.00 78.06 86 GLY A N 1
ATOM 696 C CA . GLY A 1 86 ? 15.102 -5.161 -26.811 1.00 78.06 86 GLY A CA 1
ATOM 697 C C . GLY A 1 86 ? 13.850 -5.008 -25.961 1.00 78.06 86 GLY A C 1
ATOM 698 O O . GLY A 1 86 ? 12.934 -4.258 -26.292 1.00 78.06 86 GLY A O 1
ATOM 699 N N . LEU A 1 87 ? 13.824 -5.762 -24.862 1.00 83.44 87 LEU A N 1
ATOM 700 C CA . LEU A 1 87 ? 12.751 -5.706 -23.877 1.00 83.44 87 LEU A CA 1
ATOM 701 C C . LEU A 1 87 ? 12.706 -4.329 -23.199 1.00 83.44 87 LEU A C 1
ATOM 703 O O . LEU A 1 87 ? 13.754 -3.695 -23.023 1.00 83.44 87 LEU A O 1
ATOM 707 N N . PRO A 1 88 ? 11.514 -3.863 -22.789 1.00 89.50 88 PRO A N 1
ATOM 708 C CA . PRO A 1 88 ? 11.402 -2.628 -22.038 1.00 89.50 88 PRO A CA 1
ATOM 709 C C . PRO A 1 88 ? 12.126 -2.759 -20.700 1.00 89.50 88 PRO A C 1
ATOM 711 O O . PRO A 1 88 ? 12.160 -3.830 -20.083 1.00 89.50 88 PRO A O 1
ATOM 714 N N . LEU A 1 89 ? 12.691 -1.637 -20.265 1.00 90.81 89 LEU A N 1
ATOM 715 C CA . LEU A 1 89 ? 13.345 -1.519 -18.970 1.00 90.81 89 LEU A CA 1
ATOM 716 C C . LEU A 1 89 ? 12.408 -0.840 -17.983 1.00 90.81 89 LEU A C 1
ATOM 718 O O . LEU A 1 89 ? 11.583 -0.011 -18.362 1.00 90.81 89 LEU A O 1
ATOM 722 N N . PHE A 1 90 ? 12.579 -1.156 -16.712 1.00 92.31 90 PHE A N 1
ATOM 723 C CA . PHE A 1 90 ? 11.775 -0.627 -15.632 1.00 92.31 90 PHE A CA 1
ATOM 724 C C . PHE A 1 90 ? 12.667 0.024 -14.585 1.00 92.31 90 PHE A C 1
ATOM 726 O O . PHE A 1 90 ? 13.649 -0.564 -14.127 1.00 92.31 90 PHE A O 1
ATOM 733 N N . ALA A 1 91 ? 12.324 1.258 -14.223 1.00 91.56 91 ALA A N 1
ATOM 734 C CA . ALA A 1 91 ? 13.019 2.036 -13.208 1.00 91.56 91 ALA A CA 1
ATOM 735 C C . ALA A 1 91 ? 12.148 2.179 -11.965 1.00 91.56 91 ALA A C 1
ATOM 737 O O . ALA A 1 91 ? 10.996 2.598 -12.071 1.00 91.56 91 ALA A O 1
ATOM 738 N N . LEU A 1 92 ? 12.707 1.905 -10.787 1.00 91.88 92 LEU A N 1
ATOM 739 C CA . LEU A 1 92 ? 12.063 2.253 -9.526 1.00 91.88 92 LEU A CA 1
ATOM 740 C C . LEU A 1 92 ? 12.165 3.767 -9.312 1.00 91.88 92 LEU A C 1
ATOM 742 O O . LEU A 1 92 ? 13.267 4.308 -9.231 1.00 91.88 92 LEU A O 1
ATOM 746 N N . LEU A 1 93 ? 11.023 4.444 -9.216 1.00 87.62 93 LEU A N 1
ATOM 747 C CA . LEU A 1 93 ? 10.949 5.889 -8.995 1.00 87.62 93 LEU A CA 1
ATOM 748 C C . LEU A 1 93 ? 10.808 6.246 -7.514 1.00 87.62 93 LEU A C 1
ATOM 750 O O . LEU A 1 93 ? 11.325 7.271 -7.075 1.00 87.62 93 LEU A O 1
ATOM 754 N N . LYS A 1 94 ? 10.114 5.408 -6.737 1.00 83.44 94 LYS A N 1
ATOM 755 C CA . LYS A 1 94 ? 9.843 5.628 -5.310 1.00 83.44 94 LYS A CA 1
ATOM 756 C C . LYS A 1 94 ? 10.244 4.388 -4.515 1.00 83.44 94 LYS A C 1
ATOM 758 O O . LYS A 1 94 ? 9.944 3.271 -4.915 1.00 83.44 94 LYS A O 1
ATOM 763 N N . ALA A 1 95 ? 10.907 4.583 -3.376 1.00 80.12 95 ALA A N 1
ATOM 764 C CA . ALA A 1 95 ? 11.298 3.485 -2.483 1.00 80.12 95 ALA A CA 1
ATOM 765 C C . ALA A 1 95 ? 10.114 2.902 -1.684 1.00 80.12 95 ALA A C 1
ATOM 767 O O . ALA A 1 95 ? 10.236 1.837 -1.085 1.00 80.12 95 ALA A O 1
ATOM 768 N N . SER A 1 96 ? 8.974 3.597 -1.672 1.00 74.00 96 SER A N 1
ATOM 769 C CA . SER A 1 96 ? 7.727 3.157 -1.055 1.00 74.00 96 SER A CA 1
ATOM 770 C C . SER A 1 96 ? 6.548 3.393 -1.996 1.00 74.00 96 SER A C 1
ATOM 772 O O . SER A 1 96 ? 6.534 4.343 -2.783 1.00 74.00 96 SER A O 1
ATOM 774 N N . TYR A 1 97 ? 5.547 2.517 -1.906 1.00 70.94 97 TYR A N 1
ATOM 775 C CA . TYR A 1 97 ? 4.285 2.684 -2.615 1.00 70.94 97 TYR A CA 1
ATOM 776 C C . TYR A 1 97 ? 3.478 3.806 -1.946 1.00 70.94 97 TYR A C 1
ATOM 778 O O . TYR A 1 97 ? 3.052 3.673 -0.800 1.00 70.94 97 TYR A O 1
ATOM 786 N N . ALA A 1 98 ? 3.312 4.924 -2.654 1.00 61.38 98 ALA A N 1
ATOM 787 C CA . ALA A 1 98 ? 2.562 6.092 -2.200 1.00 61.38 98 ALA A CA 1
ATOM 788 C C . ALA A 1 98 ? 1.649 6.566 -3.344 1.00 61.38 98 ALA A C 1
ATOM 790 O O . ALA A 1 98 ? 2.136 7.268 -4.244 1.00 61.38 98 ALA A O 1
ATOM 791 N N . PRO A 1 99 ? 0.367 6.151 -3.348 1.00 58.69 99 PRO A N 1
ATOM 792 C CA . PRO A 1 99 ? -0.550 6.458 -4.435 1.00 58.69 99 PRO A CA 1
ATOM 793 C C . PRO A 1 99 ? -0.743 7.974 -4.585 1.00 58.69 99 PRO A C 1
ATOM 795 O O . PRO A 1 99 ? -0.947 8.694 -3.604 1.00 58.69 99 PRO A O 1
ATOM 798 N N . GLN A 1 100 ? -0.649 8.474 -5.815 1.00 52.59 100 GLN A N 1
ATOM 799 C CA . GLN A 1 100 ? -0.776 9.892 -6.158 1.00 52.59 100 GLN A CA 1
ATOM 800 C C . GLN A 1 100 ? -1.789 10.044 -7.299 1.00 52.59 100 GLN A C 1
ATOM 802 O O . GLN A 1 100 ? -1.425 10.111 -8.466 1.00 52.59 100 GLN A O 1
ATOM 807 N N . GLY A 1 101 ? -3.080 10.118 -6.960 1.00 57.91 101 GLY A N 1
ATOM 808 C CA . GLY A 1 101 ? -4.143 10.393 -7.933 1.00 57.91 101 GLY A CA 1
ATOM 809 C C . GLY A 1 101 ? -5.556 10.227 -7.367 1.00 57.91 101 GLY A C 1
ATOM 810 O O . GLY A 1 101 ? -5.763 9.482 -6.412 1.00 57.91 101 GLY A O 1
ATOM 811 N N . LEU A 1 102 ? -6.539 10.925 -7.953 1.00 53.25 102 LEU A N 1
ATOM 812 C CA . LEU A 1 102 ? -7.956 10.843 -7.560 1.00 53.25 102 LEU A CA 1
ATOM 813 C C . LEU A 1 102 ? -8.521 9.426 -7.748 1.00 53.25 102 LEU A C 1
ATOM 815 O O . LEU A 1 102 ? -9.221 8.934 -6.871 1.00 53.25 102 LEU A O 1
ATOM 819 N N . GLU A 1 103 ? -8.169 8.744 -8.841 1.00 54.69 103 GLU A N 1
ATOM 820 C CA . GLU A 1 103 ? -8.585 7.356 -9.090 1.00 54.69 103 GLU A CA 1
ATOM 821 C C . GLU A 1 103 ? -8.037 6.398 -8.028 1.00 54.69 103 GLU A C 1
ATOM 823 O O . GLU A 1 103 ? -8.761 5.544 -7.528 1.00 54.69 103 GLU A O 1
ATOM 828 N N . GLU A 1 104 ? -6.784 6.567 -7.604 1.00 55.44 104 GLU A N 1
ATOM 829 C CA . GLU A 1 104 ? -6.213 5.739 -6.541 1.00 55.44 104 GLU A CA 1
ATOM 830 C C . GLU A 1 104 ? -6.840 6.041 -5.181 1.00 55.44 104 GLU A C 1
ATOM 832 O O . GLU A 1 104 ? -7.066 5.105 -4.425 1.00 55.44 104 GLU A O 1
ATOM 837 N N . ARG A 1 105 ? -7.220 7.297 -4.901 1.00 62.78 105 ARG A N 1
ATOM 838 C CA . ARG A 1 105 ? -8.022 7.633 -3.712 1.00 62.78 105 ARG A CA 1
ATOM 839 C C . ARG A 1 105 ? -9.392 6.953 -3.733 1.00 62.78 105 ARG A C 1
ATOM 841 O O . ARG A 1 105 ? -9.849 6.533 -2.678 1.00 62.78 105 ARG A O 1
ATOM 848 N N . VAL A 1 106 ? -10.024 6.810 -4.903 1.00 64.50 106 VAL A N 1
ATOM 849 C CA . VAL A 1 106 ? -11.296 6.078 -5.059 1.00 64.50 106 VAL A CA 1
ATOM 850 C C . VAL A 1 106 ? -11.102 4.572 -4.865 1.00 64.50 106 VAL A C 1
ATOM 852 O O . VAL A 1 106 ? -11.909 3.927 -4.207 1.00 64.50 106 VAL A O 1
ATOM 855 N N . PHE A 1 107 ? -10.026 3.983 -5.384 1.00 60.91 107 PHE A N 1
ATOM 856 C CA . PHE A 1 107 ? -9.765 2.557 -5.158 1.00 60.91 107 PHE A CA 1
ATOM 857 C C . PHE A 1 107 ? -9.371 2.257 -3.708 1.00 60.91 107 PHE A C 1
ATOM 859 O O . PHE A 1 107 ? -9.904 1.322 -3.113 1.00 60.91 107 PHE A O 1
ATOM 866 N N . THR A 1 108 ? -8.496 3.074 -3.116 1.00 69.75 108 THR A N 1
ATOM 867 C CA . THR A 1 108 ? -8.144 2.978 -1.696 1.00 69.75 108 THR A CA 1
ATOM 868 C C . THR A 1 108 ? -9.369 3.193 -0.818 1.00 69.75 108 THR A C 1
ATOM 870 O O . THR A 1 108 ? -9.537 2.452 0.140 1.00 69.75 108 THR A O 1
ATOM 873 N N . SER A 1 109 ? -10.284 4.107 -1.165 1.00 78.50 109 SER A N 1
ATOM 874 C CA . SER A 1 109 ? -11.508 4.280 -0.378 1.00 78.50 109 SER A CA 1
ATOM 875 C C . SER A 1 109 ? -12.394 3.035 -0.401 1.00 78.50 109 SER A C 1
ATOM 877 O O . SER A 1 109 ? -12.944 2.680 0.639 1.00 78.50 109 SER A O 1
ATOM 879 N N . VAL A 1 110 ? -12.502 2.328 -1.533 1.00 78.62 110 VAL A N 1
ATOM 880 C CA . VAL A 1 110 ? -13.246 1.058 -1.618 1.00 78.62 110 VAL A CA 1
ATOM 881 C C . VAL A 1 110 ? -12.603 -0.018 -0.740 1.00 78.62 110 VAL A C 1
ATOM 883 O O . VAL A 1 110 ? -13.306 -0.676 0.030 1.00 78.62 110 VAL A O 1
ATOM 886 N N . GLU A 1 111 ? -11.282 -0.182 -0.818 1.00 77.62 111 GLU A N 1
ATOM 887 C CA . GLU A 1 111 ? -10.543 -1.162 -0.013 1.00 77.62 111 GLU A CA 1
ATOM 888 C C . GLU A 1 111 ? -10.617 -0.843 1.487 1.00 77.62 111 GLU A C 1
ATOM 890 O O . GLU A 1 111 ? -10.955 -1.711 2.298 1.00 77.62 111 GLU A O 1
ATOM 895 N N . ASP A 1 112 ? -10.383 0.416 1.859 1.00 84.19 112 ASP A N 1
ATOM 896 C CA . ASP A 1 112 ? -10.466 0.878 3.241 1.00 84.19 112 ASP A CA 1
ATOM 897 C C . ASP A 1 112 ? -11.872 0.707 3.802 1.00 84.19 112 ASP A C 1
ATOM 899 O O . ASP A 1 112 ? -12.023 0.227 4.924 1.00 84.19 112 ASP A O 1
ATOM 903 N N . THR A 1 113 ? -12.900 1.007 3.006 1.00 86.81 113 THR A N 1
ATOM 904 C CA . THR A 1 113 ? -14.302 0.820 3.394 1.00 86.81 113 THR A CA 1
ATOM 905 C C . THR A 1 113 ? -14.628 -0.657 3.608 1.00 86.81 113 THR A C 1
ATOM 907 O O . THR A 1 113 ? -15.265 -1.005 4.602 1.00 86.81 113 THR A O 1
ATOM 910 N N . ALA A 1 114 ? -14.176 -1.554 2.726 1.00 85.69 114 ALA A N 1
ATOM 911 C CA . ALA A 1 114 ? -14.385 -2.994 2.888 1.00 85.69 114 ALA A CA 1
ATOM 912 C C . ALA A 1 114 ? -13.703 -3.530 4.160 1.00 85.69 114 ALA A C 1
ATOM 914 O O . ALA A 1 114 ? -14.313 -4.273 4.939 1.00 85.69 114 ALA A O 1
ATOM 915 N N . ASN A 1 115 ? -12.465 -3.101 4.411 1.00 82.62 115 ASN A N 1
ATOM 916 C CA . ASN A 1 115 ? -11.732 -3.421 5.633 1.00 82.62 115 ASN A CA 1
ATOM 917 C C . ASN A 1 115 ? -12.432 -2.870 6.884 1.00 82.62 115 ASN A C 1
ATOM 919 O O . ASN A 1 115 ? -12.565 -3.592 7.878 1.00 82.62 115 ASN A O 1
ATOM 923 N N . TYR A 1 116 ? -12.965 -1.651 6.813 1.00 90.25 116 TYR A N 1
ATOM 924 C CA . TYR A 1 116 ? -13.700 -1.030 7.908 1.00 90.25 116 TYR A CA 1
ATOM 925 C C . TYR A 1 116 ? -14.989 -1.796 8.211 1.00 90.25 116 TYR A C 1
ATOM 927 O O . TYR A 1 116 ? -15.262 -2.125 9.366 1.00 90.25 116 TYR A O 1
ATOM 935 N N . PHE A 1 117 ? -15.752 -2.184 7.183 1.00 87.94 117 PHE A N 1
ATOM 936 C CA . PHE A 1 117 ? -16.938 -3.027 7.347 1.00 87.94 117 PHE A CA 1
ATOM 937 C C . PHE A 1 117 ? -16.614 -4.367 8.014 1.00 87.94 117 PHE A C 1
ATOM 939 O O . PHE A 1 117 ? -17.368 -4.815 8.884 1.00 87.94 117 PHE A O 1
ATOM 946 N N . ARG A 1 118 ? -15.486 -4.999 7.661 1.00 90.38 118 ARG A N 1
ATOM 947 C CA . ARG A 1 118 ? -15.025 -6.226 8.326 1.00 90.38 118 ARG A CA 1
ATOM 948 C C . ARG A 1 118 ? -14.751 -5.987 9.815 1.00 90.38 118 ARG A C 1
ATOM 950 O O . ARG A 1 118 ? -15.276 -6.737 10.638 1.00 90.38 118 ARG A O 1
ATOM 957 N N . LEU A 1 119 ? -13.999 -4.940 10.168 1.00 91.88 119 LEU A N 1
ATOM 958 C CA . LEU A 1 119 ? -13.711 -4.580 11.567 1.00 91.88 119 LEU A CA 1
ATOM 959 C C . LEU A 1 119 ? -14.993 -4.280 12.356 1.00 91.88 119 LEU A C 1
ATOM 961 O O . LEU A 1 119 ? -15.157 -4.734 13.488 1.00 91.88 119 LEU A O 1
ATOM 965 N N . MET A 1 120 ? -15.942 -3.574 11.744 1.00 92.44 120 MET A N 1
ATOM 966 C CA . MET A 1 120 ? -17.234 -3.265 12.356 1.00 92.44 120 MET A CA 1
ATOM 967 C C . MET A 1 120 ? -18.084 -4.513 12.599 1.00 92.44 120 MET A C 1
ATOM 969 O O . MET A 1 120 ? -18.744 -4.614 13.635 1.00 92.44 120 MET A O 1
ATOM 973 N N . LYS A 1 121 ? -18.042 -5.494 11.690 1.00 90.62 121 LYS A N 1
ATOM 974 C CA . LYS A 1 121 ? -18.695 -6.795 11.880 1.00 90.62 121 LYS A CA 1
ATOM 975 C C . LYS A 1 121 ? -18.060 -7.585 13.029 1.00 90.62 121 LYS A C 1
ATOM 977 O O . LYS A 1 121 ? -18.784 -8.176 13.826 1.00 90.62 121 LYS A O 1
ATOM 982 N N . GLU A 1 122 ? -16.733 -7.585 13.139 1.00 91.50 122 GLU A N 1
ATOM 983 C CA . GLU A 1 122 ? -16.013 -8.202 14.265 1.00 91.50 122 GLU A CA 1
ATOM 984 C C . GLU A 1 122 ? -16.389 -7.546 15.597 1.00 91.50 122 GLU A C 1
ATOM 986 O O . GLU A 1 122 ? -16.737 -8.235 16.556 1.00 91.50 122 GLU A O 1
ATOM 991 N N . TRP A 1 123 ? -16.417 -6.213 15.641 1.00 94.88 123 TRP A N 1
ATOM 992 C CA . TRP A 1 123 ? -16.866 -5.472 16.818 1.00 94.88 123 TRP A CA 1
ATOM 993 C C . TRP A 1 123 ? -18.317 -5.812 17.194 1.00 94.88 123 TRP A C 1
ATOM 995 O O . TRP A 1 123 ? -18.597 -6.106 18.357 1.00 94.88 123 TRP A O 1
ATOM 1005 N N . ALA A 1 124 ? -19.232 -5.846 16.218 1.00 92.50 124 ALA A N 1
ATOM 1006 C CA . ALA A 1 124 ? -20.637 -6.196 16.441 1.00 92.50 124 ALA A CA 1
ATOM 1007 C C . ALA A 1 124 ? -20.802 -7.624 16.993 1.00 92.50 124 ALA A C 1
ATOM 1009 O O . ALA A 1 124 ? -21.636 -7.866 17.865 1.00 92.50 124 ALA A O 1
ATOM 1010 N N . ASN A 1 125 ? -19.951 -8.552 16.548 1.00 94.62 125 ASN A N 1
ATOM 1011 C CA . ASN A 1 125 ? -19.884 -9.924 17.051 1.00 94.62 125 ASN A CA 1
ATOM 1012 C C . ASN A 1 125 ? -19.137 -10.056 18.391 1.00 94.62 125 ASN A C 1
ATOM 1014 O O . ASN A 1 125 ? -18.929 -11.175 18.861 1.00 94.62 125 ASN A O 1
ATOM 1018 N N . ARG A 1 126 ? -18.740 -8.939 19.019 1.00 90.25 126 ARG A N 1
ATOM 1019 C CA . ARG A 1 126 ? -17.961 -8.889 20.267 1.00 90.25 126 ARG A CA 1
ATOM 1020 C C . ARG A 1 126 ? -16.649 -9.671 20.179 1.00 90.25 126 ARG A C 1
ATOM 1022 O O . ARG A 1 126 ? -16.219 -10.275 21.164 1.00 90.25 126 ARG A O 1
ATOM 1029 N N . SER A 1 127 ? -16.015 -9.671 19.006 1.00 89.44 127 SER A N 1
ATOM 1030 C CA . SER A 1 127 ? -14.695 -10.270 18.837 1.00 89.44 127 SER A CA 1
ATOM 1031 C C . SER A 1 127 ? -13.709 -9.650 19.836 1.00 89.44 127 SER A C 1
ATOM 1033 O O . SER A 1 127 ? -13.642 -8.422 19.962 1.00 89.44 127 SER A O 1
ATOM 1035 N N . PRO A 1 128 ? -12.946 -10.472 20.577 1.00 87.25 128 PRO A N 1
ATOM 1036 C CA . PRO A 1 128 ? -11.975 -9.958 21.529 1.00 87.25 128 PRO A CA 1
ATOM 1037 C C . PRO A 1 128 ? -10.893 -9.163 20.791 1.00 87.25 128 PRO A C 1
ATOM 1039 O O . PRO A 1 128 ? -10.450 -9.557 19.713 1.00 87.25 128 PRO A O 1
ATOM 1042 N N . HIS A 1 129 ? -10.439 -8.067 21.405 1.00 91.19 129 HIS A N 1
ATOM 1043 C CA . HIS A 1 129 ? -9.413 -7.157 20.871 1.00 91.19 129 HIS A CA 1
ATOM 1044 C C . HIS A 1 129 ? -9.835 -6.296 19.667 1.00 91.19 129 HIS A C 1
ATOM 1046 O O . HIS A 1 129 ? -8.978 -5.656 19.061 1.00 91.19 129 HIS A O 1
ATOM 1052 N N . THR A 1 130 ? -11.134 -6.216 19.361 1.00 92.62 130 THR A N 1
ATOM 1053 C CA . THR A 1 130 ? -11.679 -5.231 18.418 1.00 92.62 130 THR A CA 1
ATOM 1054 C C . THR A 1 130 ? -12.293 -4.059 19.186 1.00 92.62 130 THR A C 1
ATOM 1056 O O . THR A 1 130 ? -13.114 -4.251 20.083 1.00 92.62 130 THR A O 1
ATOM 1059 N N . MET A 1 131 ? -11.907 -2.832 18.833 1.00 94.75 131 MET A N 1
ATOM 1060 C CA . MET A 1 131 ? -12.364 -1.600 19.483 1.00 94.75 131 MET A CA 1
ATOM 1061 C C . MET A 1 131 ? -12.998 -0.659 18.456 1.00 94.75 131 MET A C 1
ATOM 1063 O O . MET A 1 131 ? -12.473 -0.503 17.357 1.00 94.75 131 MET A O 1
ATOM 1067 N N . ARG A 1 132 ? -14.110 -0.015 18.833 1.00 95.06 132 ARG A N 1
ATOM 1068 C CA . ARG A 1 132 ? -14.765 1.049 18.059 1.00 95.06 132 ARG A CA 1
ATOM 1069 C C . ARG A 1 132 ? -14.641 2.369 18.815 1.00 95.06 132 ARG A C 1
ATOM 1071 O O . ARG A 1 132 ? -15.004 2.419 19.988 1.00 95.06 132 ARG A O 1
ATOM 1078 N N . ILE A 1 133 ? -14.185 3.414 18.129 1.00 95.38 133 ILE A N 1
ATOM 1079 C CA . ILE A 1 133 ? -14.052 4.781 18.653 1.00 95.38 133 ILE A CA 1
ATOM 1080 C C . ILE A 1 133 ? -14.768 5.723 17.684 1.00 95.38 133 ILE A C 1
ATOM 1082 O O . ILE A 1 133 ? -14.569 5.604 16.476 1.00 95.38 133 ILE A O 1
ATOM 1086 N N . ILE A 1 134 ? -15.612 6.613 18.207 1.00 94.56 134 ILE A N 1
ATOM 1087 C CA . ILE A 1 134 ? -16.226 7.723 17.467 1.00 94.56 134 ILE A CA 1
ATOM 1088 C C . ILE A 1 134 ? -16.222 8.931 18.390 1.00 94.56 134 ILE A C 1
ATOM 1090 O O . ILE A 1 134 ? -16.740 8.831 19.499 1.00 94.56 134 ILE A O 1
ATOM 1094 N N . GLU A 1 135 ? -15.685 10.044 17.902 1.00 95.31 135 GLU A N 1
ATOM 1095 C CA . GLU A 1 135 ? -15.665 11.328 18.597 1.00 95.31 135 GLU A CA 1
ATOM 1096 C C . GLU A 1 135 ? -16.321 12.384 17.706 1.00 95.31 135 GLU A C 1
ATOM 1098 O O . GLU A 1 135 ? -16.013 12.476 16.518 1.00 95.31 135 GLU A O 1
ATOM 1103 N N . GLU A 1 136 ? -17.227 13.170 18.283 1.00 95.44 136 GLU A N 1
ATOM 1104 C CA . GLU A 1 136 ? -17.850 14.328 17.638 1.00 95.44 136 GLU A CA 1
ATOM 1105 C C . GLU A 1 136 ? -17.468 15.574 18.446 1.00 95.44 136 GLU A C 1
ATOM 1107 O O . GLU A 1 136 ? -17.738 15.642 19.646 1.00 95.44 136 GLU A O 1
ATOM 1112 N N . LEU A 1 137 ? -16.809 16.541 17.802 1.00 94.88 137 LEU A N 1
ATOM 1113 C CA . LEU A 1 137 ? -16.322 17.765 18.436 1.00 94.88 137 LEU A CA 1
ATOM 1114 C C . LEU A 1 137 ? -16.351 18.948 17.463 1.00 94.88 137 LEU A C 1
ATOM 1116 O O . LEU A 1 137 ? -16.199 18.769 16.256 1.00 94.88 137 LEU A O 1
ATOM 1120 N N . ASP A 1 138 ? -16.483 20.155 18.010 1.00 94.94 138 ASP A N 1
ATOM 1121 C CA . ASP A 1 138 ? -16.362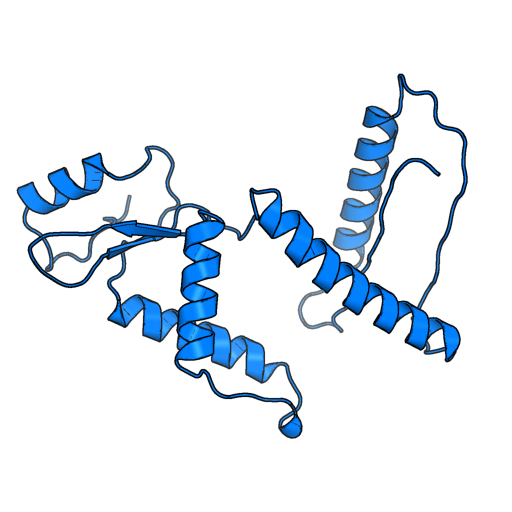 21.399 17.251 1.00 94.94 138 ASP A CA 1
ATOM 1122 C C . ASP A 1 138 ? -14.894 21.850 17.224 1.00 94.94 138 ASP A C 1
ATOM 1124 O O . ASP A 1 138 ? -14.284 22.091 18.271 1.00 94.94 138 ASP A O 1
ATOM 1128 N N . VAL A 1 139 ? -14.320 21.981 16.026 1.00 94.06 139 VAL A N 1
ATOM 1129 C CA . VAL A 1 139 ? -12.937 22.440 15.820 1.00 94.06 139 VAL A CA 1
ATOM 1130 C C . VAL A 1 139 ? -12.958 23.774 15.066 1.00 94.06 139 VAL A C 1
ATOM 1132 O O . VAL A 1 139 ? -13.513 23.827 13.968 1.00 94.06 139 VAL A O 1
ATOM 1135 N N . PRO A 1 140 ? -12.360 24.856 15.605 1.00 95.25 140 PRO A N 1
ATOM 1136 C CA . PRO A 1 140 ? -12.224 26.115 14.874 1.00 95.25 140 PRO A CA 1
ATOM 1137 C C . PRO A 1 140 ? -11.453 25.919 13.561 1.00 95.25 140 PRO A C 1
ATOM 1139 O O . PRO A 1 140 ? -10.406 25.267 13.561 1.00 95.25 140 PRO A O 1
ATOM 1142 N N . LEU A 1 141 ? -11.934 26.507 12.457 1.00 92.50 141 LEU A N 1
ATOM 1143 C CA . LEU A 1 141 ? -11.351 26.330 11.115 1.00 92.50 141 LEU A CA 1
ATOM 1144 C C . LEU A 1 141 ? -9.870 26.725 11.073 1.00 92.50 141 LEU A C 1
ATOM 1146 O O . LEU A 1 141 ? -9.050 26.031 10.479 1.00 92.50 141 LEU A O 1
ATOM 1150 N N . GLU A 1 142 ? -9.515 27.799 11.773 1.00 96.06 142 GLU A N 1
ATOM 1151 C CA . GLU A 1 142 ? -8.149 28.297 11.920 1.00 96.06 142 GLU A CA 1
ATOM 1152 C C . GLU A 1 142 ? -7.191 27.322 12.627 1.00 96.06 142 GLU A C 1
ATOM 1154 O O . GLU A 1 142 ? -5.977 27.472 12.506 1.00 96.06 142 GLU A O 1
ATOM 1159 N N . ARG A 1 143 ? -7.712 26.317 13.343 1.00 94.31 143 ARG A N 1
ATOM 1160 C CA . ARG A 1 143 ? -6.925 25.289 14.043 1.00 94.31 143 ARG A CA 1
ATOM 1161 C C . ARG A 1 143 ? -7.083 23.894 13.439 1.00 94.31 143 ARG A C 1
ATOM 1163 O O . ARG A 1 143 ? -6.545 22.936 13.990 1.00 94.31 143 ARG A O 1
ATOM 1170 N N . LEU A 1 144 ? -7.791 23.758 12.316 1.00 92.88 144 LEU A N 1
ATOM 1171 C CA . LEU A 1 144 ? -8.084 22.455 11.718 1.00 92.88 144 LEU A CA 1
ATOM 1172 C C . LEU A 1 144 ? -6.804 21.711 11.308 1.00 9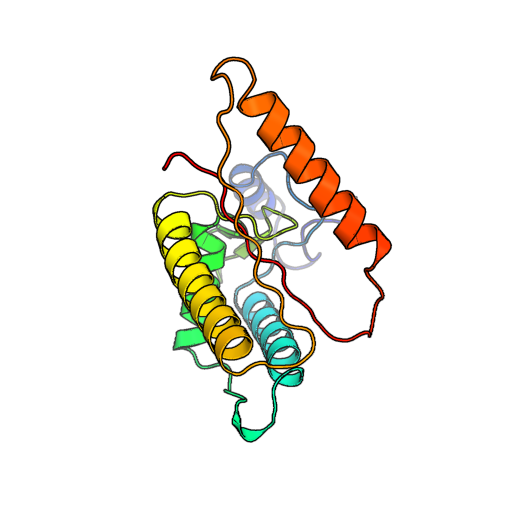2.88 144 LEU A C 1
ATOM 1174 O O . LEU A 1 144 ? -6.628 20.547 11.659 1.00 92.88 144 LEU A O 1
ATOM 1178 N N . GLU A 1 145 ? -5.875 22.395 10.633 1.00 89.56 145 GLU A N 1
ATOM 1179 C CA . GLU A 1 145 ? -4.586 21.804 10.243 1.00 89.56 145 GLU A CA 1
ATOM 1180 C C . GLU A 1 145 ? -3.721 21.439 11.458 1.00 89.56 145 GLU A C 1
ATOM 1182 O O . GLU A 1 145 ? -3.090 20.383 11.475 1.00 89.56 145 GLU A O 1
ATOM 1187 N N . GLU A 1 146 ? -3.708 22.286 12.494 1.00 89.69 146 GLU A N 1
ATOM 1188 C CA . GLU A 1 146 ? -3.001 22.023 13.754 1.00 89.69 146 GLU A CA 1
ATOM 1189 C C . GLU A 1 146 ? -3.531 20.740 14.412 1.00 89.69 146 GLU A C 1
ATOM 1191 O O . GLU A 1 146 ? -2.750 19.843 14.727 1.00 89.69 146 GLU A O 1
ATOM 1196 N N . ALA A 1 147 ? -4.857 20.615 14.532 1.00 94.06 147 ALA A N 1
ATOM 1197 C CA . ALA A 1 147 ? -5.516 19.450 15.114 1.00 94.06 147 ALA A CA 1
ATOM 1198 C C . ALA A 1 147 ? -5.245 18.162 14.316 1.00 94.06 147 ALA A C 1
ATOM 1200 O O . ALA A 1 147 ? -4.963 17.115 14.901 1.00 94.06 147 ALA A O 1
ATOM 1201 N N . MET A 1 148 ? -5.280 18.230 12.979 1.00 91.50 148 MET A N 1
ATOM 1202 C CA . MET A 1 148 ? -4.957 17.090 12.113 1.00 91.50 148 MET A CA 1
ATOM 1203 C C . MET A 1 148 ? -3.500 16.640 12.272 1.00 91.50 148 MET A C 1
ATOM 1205 O O . MET A 1 148 ? -3.229 15.441 12.360 1.00 91.50 148 MET A O 1
ATOM 1209 N N . ASN A 1 149 ? -2.565 17.591 12.336 1.00 85.38 149 ASN A N 1
ATOM 1210 C CA . ASN A 1 149 ? -1.145 17.300 12.523 1.00 85.38 149 ASN A CA 1
ATOM 1211 C C . ASN A 1 149 ? -0.866 16.685 13.901 1.00 85.38 149 ASN A C 1
ATOM 1213 O O . ASN A 1 149 ? -0.096 15.730 14.007 1.00 85.38 149 ASN A O 1
ATOM 1217 N N . GLU A 1 150 ? -1.502 17.197 14.957 1.00 92.69 150 GLU A N 1
ATOM 1218 C CA . GLU A 1 150 ? -1.375 16.630 16.299 1.00 92.69 150 GLU A CA 1
ATOM 1219 C C . GLU A 1 150 ? -1.912 15.192 16.350 1.00 92.69 15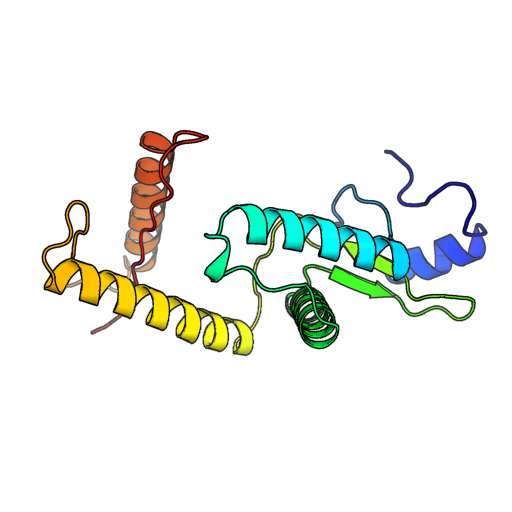0 GLU A C 1
ATOM 1221 O O . GLU A 1 150 ? -1.223 14.296 16.847 1.00 92.69 150 GLU A O 1
ATOM 1226 N N . LEU A 1 151 ? -3.091 14.937 15.770 1.00 93.75 151 LEU A N 1
ATOM 1227 C CA . LEU A 1 151 ? -3.673 13.595 15.695 1.00 93.75 151 LEU A CA 1
ATOM 1228 C C . LEU A 1 151 ? -2.747 12.609 14.963 1.00 93.75 151 LEU A C 1
ATOM 1230 O O . LEU A 1 151 ? -2.522 11.500 15.452 1.00 93.75 151 LEU A O 1
ATOM 1234 N N . ASP A 1 152 ? -2.161 13.014 13.834 1.00 86.25 152 ASP A N 1
ATOM 1235 C CA . ASP A 1 152 ? -1.192 12.201 13.090 1.00 86.25 152 ASP A CA 1
ATOM 1236 C C . ASP A 1 152 ? 0.035 11.840 13.949 1.00 86.25 152 ASP A C 1
ATOM 1238 O O . ASP A 1 152 ? 0.423 10.669 14.036 1.00 86.25 152 ASP A O 1
ATOM 1242 N N . ILE A 1 153 ? 0.610 12.816 14.660 1.00 85.31 153 ILE A N 1
ATOM 1243 C CA . ILE A 1 153 ? 1.751 12.596 15.562 1.00 85.31 153 ILE A CA 1
ATOM 1244 C C . ILE A 1 153 ? 1.381 11.637 16.699 1.00 85.31 153 ILE A C 1
ATOM 1246 O O . ILE A 1 153 ? 2.164 10.733 17.021 1.00 85.31 153 ILE A O 1
ATOM 1250 N N . LEU A 1 154 ? 0.203 11.806 17.303 1.00 90.94 154 LEU A N 1
ATOM 1251 C CA . LEU A 1 154 ? -0.276 10.961 18.397 1.00 90.94 154 LEU A CA 1
ATOM 1252 C C . LEU A 1 154 ? -0.444 9.507 17.945 1.00 90.94 154 LEU A C 1
ATOM 1254 O O . LEU A 1 154 ? 0.075 8.596 18.599 1.00 90.94 154 LEU A O 1
ATOM 1258 N N . VAL A 1 155 ? -1.098 9.284 16.802 1.00 89.38 155 VAL A N 1
ATOM 1259 C CA . VAL A 1 155 ? -1.337 7.941 16.253 1.00 89.38 155 VAL A CA 1
ATOM 1260 C C . VAL A 1 155 ? -0.024 7.263 15.871 1.00 89.38 155 VAL A C 1
ATOM 1262 O O . VAL A 1 155 ? 0.188 6.102 16.230 1.00 89.38 155 VAL A O 1
ATOM 1265 N N . ARG A 1 156 ? 0.905 7.975 15.221 1.00 80.56 156 ARG A N 1
ATOM 1266 C CA . ARG A 1 156 ? 2.234 7.431 14.886 1.00 80.56 156 ARG A CA 1
ATOM 1267 C C . ARG A 1 156 ? 3.037 7.075 16.127 1.00 80.56 156 ARG A C 1
ATOM 1269 O O . ARG A 1 156 ? 3.635 6.002 16.192 1.00 80.56 156 ARG A O 1
ATOM 1276 N N . SER A 1 157 ? 3.044 7.956 17.124 1.00 87.25 157 SER A N 1
ATOM 1277 C CA . SER A 1 157 ? 3.765 7.732 18.381 1.00 87.25 157 SER A CA 1
ATOM 1278 C C . SER A 1 157 ? 3.214 6.525 19.137 1.00 87.25 157 SER A C 1
ATOM 1280 O O . SER A 1 157 ? 3.983 5.720 19.667 1.00 87.25 157 SER A O 1
ATOM 1282 N N . TRP A 1 158 ? 1.888 6.365 19.155 1.00 95.25 158 TRP A N 1
ATOM 1283 C CA . TRP A 1 158 ? 1.226 5.185 19.702 1.00 95.25 158 TRP A CA 1
ATOM 1284 C C . TRP A 1 158 ? 1.596 3.916 18.920 1.00 95.25 158 TRP A C 1
ATOM 1286 O O . TRP A 1 158 ? 2.047 2.944 19.526 1.00 95.25 158 TRP A O 1
ATOM 1296 N N . ALA A 1 159 ? 1.497 3.936 17.588 1.00 89.75 159 ALA A N 1
ATOM 1297 C CA . ALA A 1 159 ? 1.803 2.781 16.745 1.00 89.75 159 ALA A CA 1
ATOM 1298 C C . ALA A 1 159 ? 3.257 2.316 16.922 1.00 89.75 159 ALA A C 1
ATOM 1300 O O . ALA A 1 159 ? 3.506 1.127 17.115 1.00 89.75 159 ALA A O 1
ATOM 1301 N N . ASN A 1 160 ? 4.208 3.253 16.953 1.00 86.00 160 ASN A N 1
ATOM 1302 C CA . ASN A 1 160 ? 5.625 2.958 17.173 1.00 86.00 160 ASN A CA 1
ATOM 1303 C C . ASN A 1 160 ? 5.890 2.343 18.551 1.00 86.00 160 ASN A C 1
ATOM 1305 O O . ASN A 1 160 ? 6.708 1.435 18.668 1.00 86.00 160 ASN A O 1
ATOM 1309 N N . ARG A 1 161 ? 5.196 2.812 19.596 1.00 94.31 161 ARG A N 1
ATOM 1310 C CA . ARG A 1 161 ? 5.365 2.308 20.967 1.00 94.31 161 ARG A CA 1
ATOM 1311 C C . ARG A 1 161 ? 4.965 0.839 21.109 1.00 94.31 161 ARG A C 1
ATOM 1313 O O . ARG A 1 161 ? 5.590 0.124 21.885 1.00 94.31 161 ARG A O 1
ATOM 1320 N N . TYR A 1 162 ? 3.920 0.411 20.403 1.00 91.75 162 TYR A N 1
ATOM 1321 C CA . TYR A 1 162 ? 3.365 -0.943 20.515 1.00 91.75 162 TYR A CA 1
ATOM 1322 C C . TYR A 1 162 ? 3.782 -1.877 19.373 1.00 91.75 162 TYR A C 1
ATOM 1324 O O . TYR A 1 162 ? 3.432 -3.057 19.388 1.00 91.75 162 TYR A O 1
ATOM 1332 N N . HIS A 1 163 ? 4.535 -1.382 18.389 1.00 89.69 163 HIS A N 1
ATOM 1333 C CA . HIS A 1 163 ? 5.038 -2.209 17.305 1.00 89.69 163 HIS A CA 1
ATOM 1334 C C . HIS A 1 163 ? 6.110 -3.187 17.803 1.00 89.69 163 HIS A C 1
ATOM 1336 O O . HIS A 1 163 ? 7.123 -2.791 18.376 1.00 89.69 163 HIS A O 1
ATOM 1342 N N . GLN A 1 164 ? 5.924 -4.473 17.502 1.00 89.94 164 GLN A N 1
ATOM 1343 C CA . GLN A 1 164 ? 6.923 -5.510 17.736 1.00 89.94 164 GLN A CA 1
ATOM 1344 C C . GLN A 1 164 ? 6.997 -6.447 16.527 1.00 89.94 164 GLN A C 1
ATOM 1346 O O . GLN A 1 164 ? 6.001 -7.072 16.150 1.00 89.94 164 GLN A O 1
ATOM 1351 N N . ALA A 1 165 ? 8.182 -6.577 15.929 1.00 85.25 165 ALA A N 1
ATOM 1352 C CA . ALA A 1 165 ? 8.400 -7.473 14.796 1.00 85.25 165 ALA A CA 1
ATOM 1353 C C . ALA A 1 165 ? 8.077 -8.935 15.166 1.00 85.25 165 ALA A C 1
ATOM 1355 O O . ALA A 1 165 ? 8.454 -9.413 16.236 1.00 85.25 165 ALA A O 1
ATOM 1356 N N . GLY A 1 166 ? 7.366 -9.641 14.281 1.00 85.56 166 GLY A N 1
ATOM 1357 C CA . GLY A 1 166 ? 6.954 -11.038 14.486 1.00 85.56 166 GLY A CA 1
ATOM 1358 C C . GLY A 1 166 ? 5.728 -11.240 15.390 1.00 85.56 166 GLY A C 1
ATOM 1359 O O . GLY A 1 166 ? 5.315 -12.379 15.592 1.00 85.56 166 GLY A O 1
ATOM 1360 N N . SER A 1 167 ? 5.130 -10.165 15.916 1.00 90.81 167 SER A N 1
ATOM 1361 C CA . SER A 1 167 ? 3.870 -10.222 16.670 1.00 90.81 167 SER A CA 1
ATOM 1362 C C . SER A 1 167 ? 2.634 -10.266 15.753 1.00 90.81 167 SER A C 1
ATOM 1364 O O . SER A 1 167 ? 2.740 -10.210 14.525 1.00 90.81 167 SER A O 1
ATOM 1366 N N . LYS A 1 168 ? 1.439 -10.404 16.347 1.00 84.00 168 LYS A N 1
ATOM 1367 C CA . LYS A 1 168 ? 0.170 -10.461 15.608 1.00 84.00 168 LYS A CA 1
ATOM 1368 C C . LYS A 1 168 ? -0.057 -9.156 14.835 1.00 84.00 168 LYS A C 1
ATOM 1370 O O . LYS A 1 168 ? -0.010 -8.077 15.416 1.00 84.00 168 LYS A O 1
ATOM 1375 N N . ALA A 1 169 ? -0.356 -9.269 13.541 1.00 88.81 169 ALA A N 1
ATOM 1376 C CA . ALA A 1 169 ? -0.706 -8.121 12.713 1.00 88.81 169 ALA A CA 1
ATOM 1377 C C . ALA A 1 169 ? -2.034 -7.506 13.182 1.00 88.81 169 ALA A C 1
ATOM 1379 O O . ALA A 1 169 ? -3.038 -8.206 13.325 1.00 88.81 169 ALA A O 1
ATOM 1380 N N . MET A 1 170 ? -2.016 -6.196 13.411 1.00 89.88 170 MET A N 1
ATOM 1381 C CA . MET A 1 170 ? -3.163 -5.396 13.833 1.00 89.88 170 MET A CA 1
ATOM 1382 C C . MET A 1 170 ? -3.292 -4.191 12.899 1.00 89.88 170 MET A C 1
ATOM 1384 O O . MET A 1 170 ? -2.295 -3.720 12.350 1.00 89.88 170 MET A O 1
ATOM 1388 N N . THR A 1 171 ? -4.509 -3.675 12.746 1.00 90.31 171 THR A N 1
ATOM 1389 C CA . THR A 1 171 ? -4.797 -2.515 11.894 1.00 90.31 171 THR A CA 1
ATOM 1390 C C . THR A 1 171 ? -5.621 -1.502 12.675 1.00 90.31 171 THR A C 1
ATOM 1392 O O . THR A 1 171 ? -6.543 -1.879 13.396 1.00 90.31 171 THR A O 1
ATOM 1395 N N . ILE A 1 172 ? -5.297 -0.220 12.504 1.00 92.69 172 ILE A N 1
ATOM 1396 C CA . ILE A 1 172 ? -6.128 0.907 12.922 1.00 92.69 172 ILE A CA 1
ATOM 1397 C C . ILE A 1 172 ? -6.608 1.632 11.664 1.00 92.69 172 ILE A C 1
ATOM 1399 O O . ILE A 1 172 ? -5.805 1.943 10.788 1.00 92.69 172 ILE A O 1
ATOM 1403 N N . GLN A 1 173 ? -7.916 1.858 11.561 1.00 90.44 173 GLN A N 1
ATOM 1404 C CA . GLN A 1 173 ? -8.525 2.642 10.488 1.00 90.44 173 GLN A CA 1
ATOM 1405 C C . GLN A 1 173 ? -9.319 3.784 11.108 1.00 90.44 173 GLN A C 1
ATOM 1407 O O . GLN A 1 173 ? -10.112 3.568 12.025 1.00 90.44 173 GLN A O 1
ATOM 1412 N N . MET A 1 174 ? -9.086 4.993 10.610 1.00 93.19 174 MET A N 1
ATOM 1413 C CA . MET A 1 174 ? -9.768 6.205 11.045 1.00 93.19 174 MET A CA 1
ATOM 1414 C C . MET A 1 174 ? -9.883 7.185 9.881 1.00 93.19 174 MET A C 1
ATOM 1416 O O . MET A 1 174 ? -9.043 7.188 8.983 1.00 93.19 174 MET A O 1
ATOM 1420 N N . ALA A 1 175 ? -10.916 8.018 9.927 1.00 92.56 175 ALA A N 1
ATOM 1421 C CA . ALA A 1 175 ? -11.108 9.145 9.031 1.00 92.56 175 ALA A CA 1
ATOM 1422 C C . ALA A 1 175 ? -11.469 10.371 9.876 1.00 92.56 175 ALA A C 1
ATOM 1424 O O . ALA A 1 175 ? -12.176 10.247 10.875 1.00 92.56 175 ALA A O 1
ATOM 1425 N N . PHE A 1 176 ? -10.968 11.533 9.472 1.00 92.62 176 PHE A N 1
ATOM 1426 C CA . PHE A 1 176 ? -11.280 12.822 10.075 1.00 92.62 176 PHE A CA 1
ATOM 1427 C C . PHE A 1 176 ? -11.856 13.726 8.988 1.00 92.62 176 PHE A C 1
ATOM 1429 O O . PHE A 1 176 ? -11.306 13.792 7.887 1.00 92.62 176 PHE A O 1
ATOM 1436 N N . GLY A 1 177 ? -12.966 14.390 9.283 1.00 91.56 177 GLY A N 1
ATOM 1437 C CA . GLY A 1 177 ? -13.665 15.242 8.334 1.00 91.56 177 GLY A CA 1
ATOM 1438 C C . GLY A 1 177 ? -14.877 15.909 8.966 1.00 91.56 177 GLY A C 1
ATOM 1439 O O . GLY A 1 177 ? -15.212 15.649 10.121 1.00 91.56 177 GLY A O 1
ATOM 1440 N N . GLU A 1 178 ? -15.509 16.780 8.191 1.00 89.69 178 GLU A N 1
ATOM 1441 C CA . GLU A 1 178 ? -16.754 17.440 8.575 1.00 89.69 178 GLU A CA 1
ATOM 1442 C C . GLU A 1 178 ? -17.906 16.429 8.678 1.00 89.69 178 GLU A C 1
ATOM 1444 O O . GLU A 1 178 ? -17.891 15.377 8.031 1.00 89.69 178 GLU A O 1
ATOM 1449 N N . LYS A 1 179 ? -18.887 16.758 9.523 1.00 82.25 179 LYS A N 1
ATOM 1450 C CA . LYS A 1 179 ? -20.106 15.970 9.727 1.00 82.25 179 LYS A CA 1
ATOM 1451 C C . LYS A 1 179 ? -21.085 16.106 8.564 1.00 82.25 179 LYS A C 1
ATOM 1453 O O . LYS A 1 179 ? -21.248 17.241 8.067 1.00 82.25 179 LYS A O 1
#